Protein AF-A0A2H5WRS0-F1 (afdb_monomer_lite)

Sequence (67 aa):
MKRSLIRWLWRLILPALSEWLEQRALRLPQAQRERLARQLRVDSRTIEAIENALREFLLRELHEWQP

pLDDT: mean 79.96, std 9.14, range [55.69, 94.06]

Structure (mmCIF, N/CA/C/O backbone):
data_AF-A0A2H5WRS0-F1
#
_entry.id   AF-A0A2H5WRS0-F1
#
loop_
_atom_site.group_PDB
_atom_site.id
_atom_site.type_symbol
_atom_site.label_atom_id
_atom_site.label_alt_id
_atom_site.label_comp_id
_atom_site.label_asym_id
_atom_site.label_entity_id
_atom_site.label_seq_id
_atom_site.pdbx_PDB_ins_code
_atom_site.Cartn_x
_atom_site.Cartn_y
_atom_site.Cartn_z
_atom_site.occupancy
_atom_site.B_iso_or_equiv
_atom_site.auth_seq_id
_atom_site.auth_comp_id
_atom_site.auth_asym_id
_atom_site.auth_atom_id
_atom_site.pdbx_PDB_model_num
ATOM 1 N N . MET A 1 1 ? 27.394 7.129 -21.090 1.00 55.69 1 MET A N 1
ATOM 2 C CA . MET A 1 1 ? 27.289 5.741 -20.574 1.00 55.69 1 MET A CA 1
ATOM 3 C C . MET A 1 1 ? 26.502 5.620 -19.267 1.00 55.69 1 MET A C 1
ATOM 5 O O . MET A 1 1 ? 25.570 4.832 -19.245 1.00 55.69 1 MET A O 1
ATOM 9 N N . LYS A 1 2 ? 26.787 6.398 -18.207 1.00 59.59 2 LYS A N 1
ATOM 10 C CA . LYS A 1 2 ? 26.087 6.273 -16.903 1.00 59.59 2 LYS A CA 1
ATOM 11 C C . LYS A 1 2 ? 24.552 6.448 -16.968 1.00 59.59 2 LYS A C 1
ATOM 13 O O . LYS A 1 2 ? 23.837 5.648 -16.382 1.00 59.59 2 LYS A O 1
ATOM 18 N N . ARG A 1 3 ? 24.041 7.418 -17.743 1.00 63.09 3 ARG A N 1
ATOM 19 C CA . ARG A 1 3 ? 22.586 7.642 -17.933 1.00 63.09 3 ARG A CA 1
ATOM 20 C C . ARG A 1 3 ? 21.865 6.472 -18.612 1.00 63.09 3 ARG A C 1
ATOM 22 O O . ARG A 1 3 ? 20.764 6.120 -18.217 1.00 63.09 3 ARG A O 1
ATOM 29 N N . SER A 1 4 ? 22.500 5.834 -19.593 1.00 70.38 4 SER A N 1
ATOM 30 C CA . SER A 1 4 ? 21.931 4.675 -20.294 1.00 70.38 4 SER A CA 1
ATOM 31 C C . SER A 1 4 ? 21.805 3.458 -19.374 1.00 70.38 4 SER A C 1
ATOM 33 O O . SER A 1 4 ? 20.822 2.733 -19.455 1.00 70.38 4 SER A O 1
ATOM 35 N N . LEU A 1 5 ? 22.773 3.277 -18.469 1.00 73.94 5 LEU A N 1
ATOM 36 C CA . LEU A 1 5 ? 22.763 2.234 -17.441 1.00 73.94 5 LEU A CA 1
ATOM 37 C C . LEU A 1 5 ? 21.658 2.466 -16.408 1.00 73.94 5 LEU A C 1
ATOM 39 O O . LEU A 1 5 ? 20.908 1.544 -16.121 1.00 73.94 5 LEU A O 1
ATOM 43 N N . ILE A 1 6 ? 21.510 3.699 -15.910 1.00 75.50 6 ILE A N 1
ATOM 44 C CA . ILE A 1 6 ? 20.438 4.063 -14.969 1.00 75.50 6 ILE A CA 1
ATOM 45 C C . ILE A 1 6 ? 19.066 3.860 -15.616 1.00 75.50 6 ILE A C 1
ATOM 47 O O . ILE A 1 6 ? 18.194 3.259 -15.005 1.00 75.50 6 ILE A O 1
ATOM 51 N N . ARG A 1 7 ? 18.885 4.277 -16.872 1.00 75.62 7 ARG A N 1
ATOM 52 C CA . ARG A 1 7 ? 17.623 4.095 -17.600 1.00 75.62 7 ARG A CA 1
ATOM 53 C C . ARG A 1 7 ? 17.302 2.626 -17.876 1.00 75.62 7 ARG A C 1
ATOM 55 O O . ARG A 1 7 ? 16.140 2.235 -17.849 1.00 75.62 7 ARG A O 1
ATOM 62 N N . TRP A 1 8 ? 18.321 1.808 -18.132 1.00 77.88 8 TRP A N 1
ATOM 63 C CA . TRP A 1 8 ? 18.157 0.364 -18.299 1.00 77.88 8 TRP A CA 1
ATOM 64 C C . TRP A 1 8 ? 17.797 -0.323 -16.977 1.00 77.88 8 TRP A C 1
ATOM 66 O O . TRP A 1 8 ? 16.835 -1.086 -16.933 1.00 77.88 8 TRP A O 1
ATOM 76 N N . LEU A 1 9 ? 18.496 0.018 -15.889 1.00 78.25 9 LEU A N 1
ATOM 77 C CA . LEU A 1 9 ? 18.184 -0.466 -14.543 1.00 78.25 9 LEU A CA 1
ATOM 78 C C . LEU A 1 9 ? 16.770 -0.039 -14.120 1.00 78.25 9 LEU A C 1
ATOM 80 O O . LEU A 1 9 ? 16.015 -0.839 -13.581 1.00 78.25 9 LEU A O 1
ATOM 84 N N . TRP A 1 10 ? 16.387 1.202 -14.433 1.00 81.38 10 TRP A N 1
ATOM 85 C CA . TRP A 1 10 ? 15.057 1.734 -14.155 1.00 81.38 10 TRP A CA 1
ATOM 86 C C . TRP A 1 10 ? 13.970 0.949 -14.883 1.00 81.38 10 TRP A C 1
ATOM 88 O O . TRP A 1 10 ? 13.006 0.544 -14.252 1.00 81.38 10 TRP A O 1
ATOM 98 N N . ARG A 1 11 ? 14.149 0.622 -16.170 1.00 78.62 11 ARG A N 1
ATOM 99 C CA . ARG A 1 11 ? 13.186 -0.212 -16.917 1.00 78.62 11 ARG A CA 1
ATOM 100 C C . ARG A 1 11 ? 13.011 -1.617 -16.336 1.00 78.62 11 ARG A C 1
ATOM 102 O O . ARG A 1 11 ? 11.944 -2.192 -16.514 1.00 78.62 11 ARG A O 1
ATOM 109 N N . LEU A 1 12 ? 14.027 -2.162 -15.666 1.00 81.75 12 LEU A N 1
ATOM 110 C CA . LEU A 1 12 ? 13.942 -3.468 -15.006 1.00 81.75 12 LEU A CA 1
ATOM 111 C C . LEU A 1 12 ? 13.270 -3.393 -13.633 1.00 81.75 12 LEU A C 1
ATOM 113 O O . LEU A 1 12 ? 12.506 -4.284 -13.280 1.00 81.75 12 LEU A O 1
ATOM 117 N N . ILE A 1 13 ? 13.552 -2.343 -12.860 1.00 81.31 13 ILE A N 1
ATOM 118 C CA . ILE A 1 13 ? 13.058 -2.207 -11.483 1.00 81.31 13 ILE A CA 1
ATOM 119 C C . ILE A 1 13 ? 11.642 -1.615 -11.456 1.00 81.31 13 ILE A C 1
ATOM 121 O O . ILE A 1 13 ? 10.848 -2.010 -10.609 1.00 81.31 13 ILE A O 1
ATOM 125 N N . LEU A 1 14 ? 11.300 -0.722 -12.392 1.00 81.38 14 LEU A N 1
ATOM 126 C CA . LEU A 1 14 ? 9.994 -0.063 -12.493 1.00 81.38 14 LEU A CA 1
ATOM 127 C C . LEU A 1 14 ? 8.803 -1.034 -12.379 1.00 81.38 14 LEU A C 1
ATOM 129 O O . LEU A 1 14 ? 7.979 -0.803 -11.502 1.00 81.38 14 LEU A O 1
ATOM 133 N N . PRO A 1 15 ? 8.700 -2.128 -13.164 1.00 81.62 15 PRO A N 1
ATOM 134 C CA . PRO A 1 15 ? 7.561 -3.041 -13.055 1.00 81.62 15 PRO A CA 1
ATOM 135 C C . PRO A 1 15 ? 7.466 -3.710 -11.677 1.00 81.62 15 PRO A C 1
ATOM 137 O O . PRO A 1 15 ? 6.376 -3.792 -11.122 1.00 81.62 15 PRO A O 1
ATOM 140 N N . ALA A 1 16 ? 8.595 -4.109 -11.082 1.00 82.19 16 ALA A N 1
ATOM 141 C CA . ALA A 1 16 ? 8.614 -4.702 -9.744 1.00 82.19 16 ALA A CA 1
ATOM 142 C C . ALA A 1 16 ? 8.259 -3.681 -8.646 1.00 82.19 16 ALA A C 1
ATOM 144 O O . ALA A 1 16 ? 7.596 -4.025 -7.671 1.00 82.19 16 ALA A O 1
ATOM 145 N N . LEU A 1 17 ? 8.674 -2.418 -8.802 1.00 78.94 17 LEU A N 1
ATOM 146 C CA . LEU A 1 17 ? 8.311 -1.315 -7.908 1.00 78.94 17 LEU A CA 1
ATOM 147 C C . LEU A 1 17 ? 6.825 -0.969 -8.014 1.00 78.94 17 LEU A C 1
ATOM 149 O O . LEU A 1 17 ? 6.184 -0.788 -6.982 1.00 78.94 17 LEU A O 1
ATOM 153 N N . SER A 1 18 ? 6.280 -0.899 -9.230 1.00 77.50 18 SER A N 1
ATOM 154 C CA . SER A 1 18 ? 4.854 -0.674 -9.476 1.00 77.50 18 SER A CA 1
ATOM 155 C C . SER A 1 18 ? 4.011 -1.804 -8.895 1.00 77.50 18 SER A C 1
ATOM 157 O O . SER A 1 18 ? 3.086 -1.535 -8.138 1.00 77.50 18 SER A O 1
ATOM 159 N N . GLU A 1 19 ? 4.380 -3.060 -9.149 1.00 80.94 19 GLU A N 1
ATOM 160 C CA . GLU A 1 19 ? 3.678 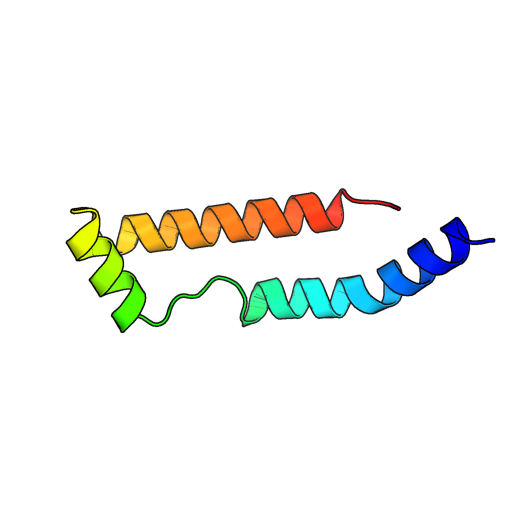-4.222 -8.601 1.00 80.94 19 GLU A CA 1
ATOM 161 C C . GLU A 1 19 ? 3.767 -4.261 -7.069 1.00 80.94 19 GLU A C 1
ATOM 163 O O . GLU A 1 19 ? 2.771 -4.495 -6.384 1.00 80.94 19 GLU A O 1
ATOM 168 N N . TRP A 1 20 ? 4.933 -3.948 -6.497 1.00 80.69 20 TRP A N 1
ATOM 169 C CA . TRP A 1 20 ? 5.088 -3.824 -5.049 1.00 80.69 20 TRP A CA 1
ATOM 170 C C . TRP A 1 20 ? 4.241 -2.680 -4.474 1.00 80.69 20 TRP A C 1
ATOM 172 O O . TRP A 1 20 ? 3.626 -2.854 -3.419 1.00 80.69 20 TRP A O 1
ATOM 182 N N . LEU A 1 21 ? 4.158 -1.536 -5.163 1.00 77.12 21 LEU A N 1
ATOM 183 C CA . LEU A 1 21 ? 3.314 -0.397 -4.788 1.00 77.12 21 LEU A CA 1
ATOM 184 C C . LEU A 1 21 ? 1.821 -0.713 -4.880 1.00 77.12 21 LEU A C 1
ATOM 186 O O . LEU A 1 21 ? 1.058 -0.278 -4.020 1.00 77.12 21 LEU A O 1
ATOM 190 N N . GLU A 1 22 ? 1.398 -1.494 -5.866 1.00 73.12 22 GLU A N 1
ATOM 191 C CA . GLU A 1 22 ? 0.013 -1.933 -6.028 1.00 73.12 22 GLU A CA 1
ATOM 192 C C . GLU A 1 22 ? -0.372 -2.999 -4.999 1.00 73.12 22 GLU A C 1
ATOM 194 O O . GLU A 1 22 ? -1.399 -2.875 -4.330 1.00 73.12 22 GLU A O 1
ATOM 199 N N . GLN A 1 23 ? 0.464 -4.022 -4.814 1.00 73.50 23 GLN A N 1
ATOM 200 C CA . GLN A 1 23 ? 0.131 -5.173 -3.976 1.00 73.50 23 GLN A CA 1
ATOM 201 C C . GLN A 1 23 ? 0.371 -4.927 -2.485 1.00 73.50 23 GLN A C 1
ATOM 203 O O . GLN A 1 23 ? -0.382 -5.432 -1.647 1.00 73.50 23 GLN A O 1
ATOM 208 N N . ARG A 1 24 ? 1.437 -4.201 -2.121 1.00 63.44 24 ARG A N 1
ATOM 209 C CA . ARG A 1 24 ? 1.985 -4.273 -0.756 1.00 63.44 24 ARG A CA 1
ATOM 210 C C . ARG A 1 24 ? 2.370 -2.938 -0.135 1.00 63.44 24 ARG A C 1
ATOM 212 O O . ARG A 1 24 ? 2.261 -2.807 1.084 1.00 63.44 24 ARG A O 1
ATOM 219 N N . ALA A 1 25 ? 2.792 -1.945 -0.908 1.00 58.44 25 ALA A N 1
ATOM 220 C CA . ALA A 1 25 ? 3.176 -0.672 -0.322 1.00 58.44 25 ALA A CA 1
ATOM 221 C C . ALA A 1 25 ? 1.949 0.070 0.212 1.00 58.44 25 ALA A C 1
ATOM 223 O O . ALA A 1 25 ? 0.854 -0.003 -0.346 1.00 58.44 25 ALA A O 1
ATOM 224 N N . LEU A 1 26 ? 2.149 0.787 1.315 1.00 60.00 26 LEU A N 1
ATOM 225 C CA . LEU A 1 26 ? 1.203 1.731 1.917 1.00 60.00 26 LEU A CA 1
ATOM 226 C C . LEU A 1 26 ? -0.072 1.154 2.536 1.00 60.00 26 LEU A C 1
ATOM 228 O O . LEU A 1 26 ? -0.848 1.934 3.065 1.00 60.00 26 LEU A O 1
ATOM 232 N N . ARG A 1 27 ? -0.304 -0.165 2.539 1.00 67.50 27 ARG A N 1
ATOM 233 C CA . ARG A 1 27 ? -1.369 -0.726 3.388 1.00 67.50 27 ARG A CA 1
ATOM 234 C C . ARG A 1 27 ? -0.833 -0.881 4.801 1.00 67.50 27 ARG A C 1
ATOM 236 O O . ARG A 1 27 ? -0.137 -1.857 5.088 1.00 67.50 27 ARG A O 1
ATOM 243 N N . LEU A 1 28 ? -1.152 0.058 5.690 1.00 75.06 28 LEU A N 1
ATOM 244 C CA . LEU A 1 28 ? -0.863 -0.164 7.102 1.00 75.06 28 LEU A CA 1
ATOM 245 C C . LEU A 1 28 ? -1.710 -1.347 7.597 1.00 75.06 28 LEU A C 1
ATOM 247 O O . LEU A 1 28 ? -2.902 -1.439 7.260 1.00 75.06 28 LEU A O 1
ATOM 251 N N . PRO A 1 29 ? -1.130 -2.249 8.415 1.00 82.56 29 PRO A N 1
ATOM 252 C CA . PRO A 1 29 ? -1.907 -3.241 9.141 1.00 82.56 29 PRO A CA 1
ATOM 253 C C . PRO A 1 29 ? -3.039 -2.545 9.894 1.00 82.56 29 PRO A C 1
ATOM 255 O O . PRO A 1 29 ? -2.817 -1.494 10.497 1.00 82.56 29 PRO A O 1
ATOM 258 N N . GLN A 1 30 ? -4.233 -3.137 9.903 1.00 81.94 30 GLN A N 1
ATOM 259 C CA . GLN A 1 30 ? -5.422 -2.522 10.505 1.00 81.94 30 GLN A CA 1
ATOM 260 C C . GLN A 1 30 ? -5.165 -2.027 11.939 1.00 81.94 30 GLN A C 1
ATOM 262 O O . GLN A 1 30 ? -5.507 -0.897 12.275 1.00 81.94 30 GLN A O 1
ATOM 267 N N . ALA A 1 31 ? -4.440 -2.809 12.745 1.00 84.44 31 ALA A N 1
ATOM 268 C CA . ALA A 1 31 ? -4.054 -2.430 14.104 1.00 84.44 31 ALA A CA 1
ATOM 269 C C . ALA A 1 31 ? -3.204 -1.142 14.177 1.00 84.44 31 ALA A C 1
ATOM 271 O O . ALA A 1 31 ? -3.350 -0.351 15.110 1.00 84.44 31 ALA A O 1
ATOM 272 N N . GLN A 1 32 ? -2.315 -0.908 13.205 1.00 86.00 32 GLN A N 1
ATOM 273 C CA . GLN A 1 32 ? -1.525 0.326 13.126 1.00 86.00 32 GLN A CA 1
ATOM 274 C C . GLN A 1 32 ? -2.380 1.499 12.645 1.00 86.00 32 GLN A C 1
ATOM 276 O O . GLN A 1 32 ? -2.265 2.593 13.197 1.00 86.00 32 GLN A O 1
ATOM 281 N N . ARG A 1 33 ? -3.283 1.260 11.686 1.00 85.38 33 ARG A N 1
ATOM 282 C CA . ARG A 1 33 ? -4.218 2.267 11.169 1.00 85.38 33 ARG A CA 1
ATOM 283 C C . ARG A 1 33 ? -5.153 2.777 12.267 1.00 85.38 33 ARG A C 1
ATOM 285 O O . ARG A 1 33 ? -5.268 3.979 12.477 1.00 85.38 33 ARG A O 1
ATOM 292 N N . GLU A 1 34 ? -5.732 1.871 13.050 1.00 88.06 34 GLU A N 1
ATOM 293 C CA . GLU A 1 34 ? -6.572 2.202 14.209 1.00 88.06 34 GLU A CA 1
ATOM 294 C C . GLU A 1 34 ? -5.793 2.892 15.335 1.00 88.06 34 GLU A C 1
ATOM 296 O O . GLU A 1 34 ? -6.327 3.744 16.050 1.00 88.06 34 GLU A O 1
ATOM 301 N N . ARG A 1 35 ? -4.517 2.536 15.527 1.00 90.19 35 ARG A N 1
ATOM 302 C CA . ARG A 1 35 ? -3.649 3.224 16.489 1.00 90.19 35 ARG A CA 1
ATOM 303 C C . ARG A 1 35 ? -3.382 4.667 16.057 1.00 90.19 35 ARG A C 1
ATOM 305 O O . ARG A 1 35 ? -3.527 5.563 16.885 1.00 90.19 35 ARG A O 1
ATOM 312 N N . LEU A 1 36 ? -3.050 4.894 14.788 1.00 88.88 36 LEU A N 1
ATOM 313 C CA . LEU A 1 36 ? -2.859 6.234 14.230 1.00 88.88 36 LEU A CA 1
ATOM 314 C C . LEU A 1 36 ? -4.154 7.052 14.259 1.00 88.88 36 LEU A C 1
ATOM 316 O O . LEU A 1 36 ? -4.115 8.210 14.662 1.00 88.88 36 LEU A O 1
ATOM 320 N N . ALA A 1 37 ? -5.296 6.447 13.922 1.00 90.94 37 ALA A N 1
ATOM 321 C CA . ALA A 1 37 ? -6.610 7.093 13.977 1.00 90.94 37 ALA A CA 1
ATOM 322 C C . ALA A 1 37 ? -6.887 7.640 15.380 1.00 90.94 37 ALA A C 1
ATOM 324 O O . ALA A 1 37 ? -7.235 8.808 15.552 1.00 90.94 37 ALA A O 1
ATOM 325 N N . ARG A 1 38 ? -6.620 6.821 16.405 1.00 91.75 38 ARG A N 1
ATOM 326 C CA . ARG A 1 38 ? -6.737 7.226 17.810 1.00 91.75 38 ARG A CA 1
ATOM 327 C C . ARG A 1 38 ? -5.745 8.318 18.203 1.00 91.75 38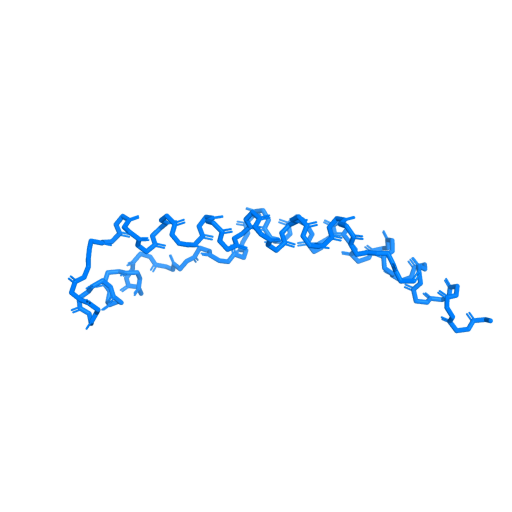 ARG A C 1
ATOM 329 O O . ARG A 1 38 ? -6.135 9.250 18.899 1.00 91.75 38 ARG A O 1
ATOM 336 N N . GLN A 1 39 ? -4.485 8.225 17.772 1.00 94.06 39 GLN A N 1
ATOM 337 C CA . GLN A 1 39 ? -3.462 9.232 18.084 1.00 94.06 39 GLN A CA 1
ATOM 338 C C . GLN A 1 39 ? -3.772 10.593 17.453 1.00 94.06 39 GLN A C 1
ATOM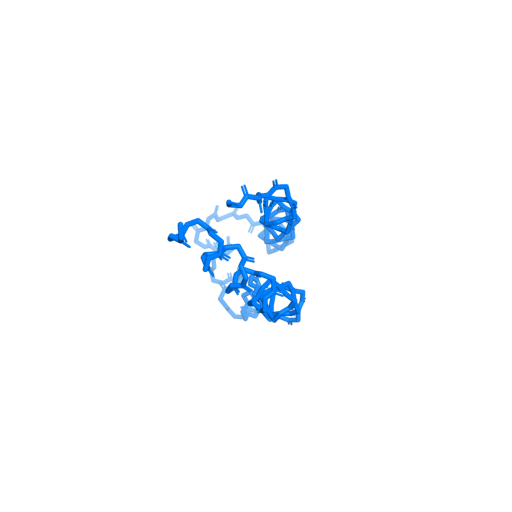 340 O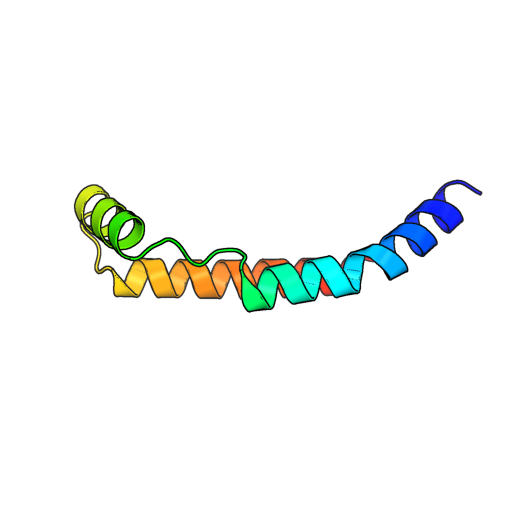 O . GLN A 1 3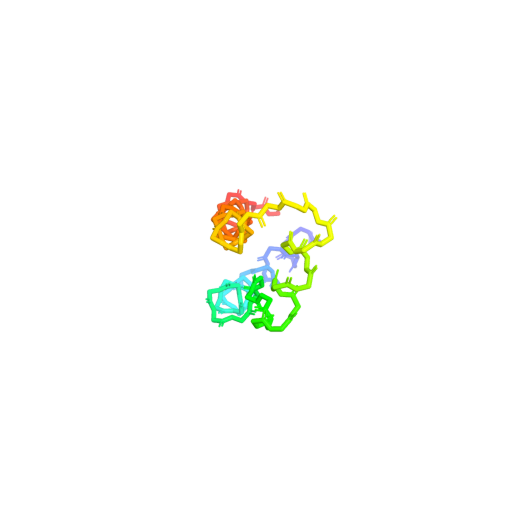9 ? -3.607 11.621 18.102 1.00 94.06 39 GLN A O 1
ATOM 345 N N . LEU A 1 40 ? -4.246 10.590 16.210 1.00 91.56 40 LEU A N 1
ATOM 346 C CA . LEU A 1 40 ? -4.552 11.792 15.438 1.00 91.56 40 LEU A CA 1
ATOM 347 C C . LEU A 1 40 ? -5.991 12.289 15.648 1.00 91.56 40 LEU A C 1
ATOM 349 O O . LEU A 1 40 ? -6.338 13.354 15.149 1.00 91.56 40 LEU A O 1
ATOM 353 N N . ARG A 1 41 ? -6.818 11.544 16.399 1.00 93.19 41 ARG A N 1
ATOM 354 C CA . ARG A 1 41 ? -8.253 11.809 16.613 1.00 93.19 41 ARG A CA 1
ATOM 355 C C . ARG A 1 41 ? -9.032 11.975 15.302 1.00 93.19 41 ARG A C 1
ATOM 357 O O . ARG A 1 41 ? -9.911 12.826 15.197 1.00 93.19 41 ARG A O 1
ATOM 364 N N . VAL A 1 42 ? -8.711 11.148 14.313 1.00 92.25 42 VAL A N 1
ATOM 365 C CA . VAL A 1 42 ? -9.405 11.091 13.018 1.00 92.25 42 VAL A CA 1
ATOM 366 C C . VAL A 1 42 ? -10.041 9.722 12.822 1.00 92.25 42 VAL A C 1
ATOM 368 O O . VAL A 1 42 ? -9.691 8.761 13.508 1.00 92.25 42 VAL A O 1
ATOM 371 N N . ASP A 1 43 ? -10.963 9.614 11.870 1.00 89.25 43 ASP A N 1
ATOM 372 C CA . ASP A 1 43 ? -11.487 8.315 11.461 1.00 89.25 43 ASP A CA 1
ATOM 373 C C . ASP A 1 43 ? -10.379 7.489 10.781 1.00 89.25 43 ASP A C 1
ATOM 375 O O . ASP A 1 43 ? -9.583 7.992 9.984 1.00 89.25 43 ASP A O 1
ATOM 379 N N . SER A 1 44 ? -10.358 6.191 11.069 1.00 85.94 44 SER A N 1
ATOM 380 C CA . SER A 1 44 ? -9.590 5.182 10.337 1.00 85.94 44 SER A CA 1
ATOM 381 C C . SER A 1 44 ? -9.776 5.265 8.815 1.00 85.94 44 SER A C 1
ATOM 383 O O . SER A 1 44 ? -8.810 5.070 8.075 1.00 85.94 44 SER A O 1
ATOM 385 N N . ARG A 1 45 ? -10.978 5.640 8.351 1.00 87.06 45 ARG A N 1
ATOM 386 C CA . ARG A 1 45 ? -11.280 5.873 6.930 1.00 87.06 45 ARG A CA 1
ATOM 387 C C . ARG A 1 45 ? -10.485 7.034 6.340 1.00 87.06 45 ARG A C 1
ATOM 389 O O . ARG A 1 45 ? -10.080 6.967 5.186 1.00 87.06 45 ARG A O 1
ATOM 396 N N . THR A 1 46 ? -10.224 8.079 7.124 1.00 88.12 46 THR A N 1
ATOM 397 C CA . THR A 1 46 ? -9.406 9.219 6.688 1.00 88.12 46 THR A CA 1
ATOM 398 C C . THR A 1 46 ? -7.964 8.788 6.452 1.00 88.12 46 THR A C 1
ATOM 400 O O . THR A 1 46 ? -7.350 9.202 5.474 1.00 88.12 46 THR A O 1
ATOM 403 N N . ILE A 1 47 ? -7.426 7.916 7.307 1.00 86.88 47 ILE A N 1
ATOM 404 C CA . ILE A 1 47 ? -6.070 7.383 7.128 1.00 86.88 47 ILE A CA 1
ATOM 405 C C . ILE A 1 47 ? -6.000 6.498 5.890 1.00 86.88 47 ILE A C 1
ATOM 407 O O . ILE A 1 47 ? -5.071 6.637 5.105 1.00 86.88 47 ILE A O 1
ATOM 411 N N . GLU A 1 48 ? -7.000 5.647 5.669 1.00 86.00 48 GLU A N 1
ATOM 412 C CA . GLU A 1 48 ? -7.083 4.834 4.453 1.00 86.00 48 GLU A CA 1
ATOM 413 C C . GLU A 1 48 ? -7.180 5.692 3.181 1.00 86.00 48 GLU A C 1
ATOM 415 O O . GLU A 1 48 ? -6.515 5.406 2.187 1.00 86.00 48 GLU A O 1
ATOM 420 N N . ALA A 1 49 ? -7.942 6.789 3.214 1.00 87.19 49 ALA A N 1
ATOM 421 C CA . ALA A 1 49 ? -8.009 7.734 2.103 1.00 87.19 49 ALA A CA 1
ATOM 422 C C . ALA A 1 49 ? -6.648 8.395 1.822 1.00 87.19 49 ALA A C 1
ATOM 424 O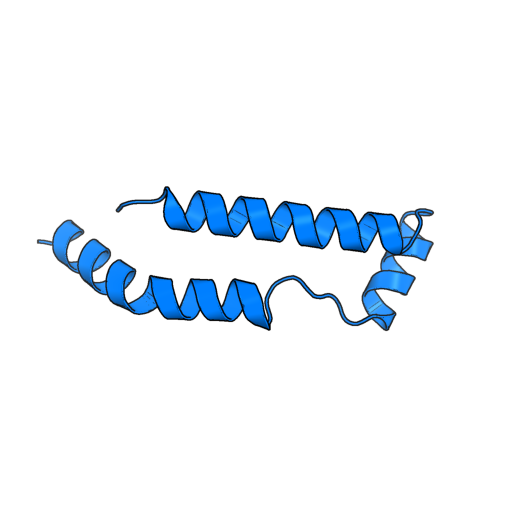 O . ALA A 1 49 ? -6.251 8.516 0.665 1.00 87.19 49 ALA A O 1
ATOM 425 N N . ILE A 1 50 ? -5.906 8.773 2.868 1.00 87.19 50 ILE A N 1
ATOM 426 C CA . ILE A 1 50 ? -4.551 9.330 2.742 1.00 87.19 50 ILE A CA 1
ATOM 427 C C . ILE A 1 50 ? -3.567 8.275 2.209 1.00 87.19 50 ILE A C 1
ATOM 429 O O . ILE A 1 50 ? -2.760 8.592 1.339 1.00 87.19 50 ILE A O 1
ATOM 433 N N . GLU A 1 51 ? -3.643 7.026 2.680 1.00 85.44 51 GLU A N 1
ATOM 434 C CA . GLU A 1 51 ? -2.835 5.906 2.169 1.00 85.44 51 GLU A CA 1
ATOM 435 C C . GLU A 1 51 ? -3.056 5.699 0.666 1.00 85.44 51 GLU A C 1
ATOM 437 O O . GLU A 1 51 ? -2.094 5.537 -0.089 1.00 85.44 51 GLU A O 1
ATOM 442 N N . ASN A 1 52 ? -4.315 5.733 0.224 1.00 84.81 52 ASN A N 1
ATOM 443 C CA . ASN A 1 52 ? -4.666 5.598 -1.187 1.00 84.81 52 ASN A CA 1
ATOM 444 C C . ASN A 1 52 ? -4.189 6.800 -2.011 1.00 84.81 52 ASN A C 1
ATOM 446 O O . ASN A 1 52 ? -3.562 6.604 -3.048 1.00 84.81 52 ASN A O 1
ATOM 450 N N . ALA A 1 53 ? -4.381 8.026 -1.520 1.00 86.88 53 ALA A N 1
ATOM 451 C CA . ALA A 1 53 ? -3.909 9.231 -2.201 1.00 86.88 53 ALA A CA 1
ATOM 452 C C . ALA A 1 53 ? -2.375 9.258 -2.346 1.00 86.88 53 ALA A C 1
ATOM 454 O O . ALA A 1 53 ? -1.854 9.595 -3.408 1.00 86.88 53 ALA A O 1
ATOM 455 N N . LEU A 1 54 ? -1.636 8.853 -1.306 1.00 84.50 54 LEU A N 1
ATOM 456 C CA . LEU A 1 54 ? -0.175 8.723 -1.361 1.00 84.50 54 LEU A CA 1
ATOM 457 C C . LEU A 1 54 ? 0.267 7.652 -2.360 1.00 84.50 54 LEU A C 1
ATOM 459 O O . LEU A 1 54 ? 1.262 7.843 -3.057 1.00 84.50 54 LEU A O 1
ATOM 463 N N . ARG A 1 55 ? -0.465 6.536 -2.443 1.00 83.44 55 ARG A N 1
ATOM 464 C CA . ARG A 1 55 ? -0.184 5.468 -3.409 1.00 83.44 55 ARG A CA 1
ATOM 465 C C . ARG A 1 55 ? -0.340 5.972 -4.833 1.00 83.44 55 ARG A C 1
ATOM 467 O O . ARG A 1 55 ? 0.568 5.784 -5.633 1.00 83.44 55 ARG A O 1
ATOM 474 N N . GLU A 1 56 ? -1.460 6.620 -5.132 1.00 84.50 56 GLU A N 1
ATOM 475 C CA . GLU A 1 56 ? -1.723 7.190 -6.454 1.00 84.50 56 GLU A CA 1
ATOM 476 C C . GLU A 1 56 ? -0.685 8.249 -6.824 1.00 84.50 56 GLU A C 1
ATOM 478 O O . GLU A 1 56 ? -0.150 8.220 -7.931 1.00 84.50 56 GLU A O 1
ATOM 483 N N . PHE A 1 57 ? -0.339 9.133 -5.884 1.00 84.75 57 PHE A N 1
ATOM 484 C CA . PHE A 1 57 ? 0.697 10.140 -6.090 1.00 84.75 57 PHE A CA 1
ATOM 485 C C . PHE A 1 57 ? 2.055 9.508 -6.410 1.00 84.75 57 PHE A C 1
ATOM 487 O O . PHE A 1 57 ? 2.686 9.880 -7.395 1.00 84.75 57 PHE A O 1
ATOM 494 N N . LEU A 1 58 ? 2.492 8.519 -5.622 1.00 81.81 58 LEU A N 1
ATOM 495 C CA . LEU A 1 58 ? 3.768 7.844 -5.856 1.00 81.81 58 LEU A CA 1
ATOM 496 C C . LEU A 1 58 ? 3.770 7.037 -7.150 1.00 81.81 58 LEU A C 1
ATOM 498 O O . LEU A 1 58 ? 4.773 7.060 -7.849 1.00 81.81 58 LEU A O 1
ATOM 502 N N . LEU A 1 59 ? 2.680 6.347 -7.493 1.00 83.00 59 LEU A N 1
ATOM 503 C CA . LEU A 1 59 ? 2.567 5.640 -8.772 1.00 83.00 59 LEU A CA 1
ATOM 504 C C . LEU A 1 59 ? 2.651 6.610 -9.950 1.00 83.00 59 LEU A C 1
ATOM 506 O O . LEU A 1 59 ? 3.331 6.320 -10.933 1.00 83.00 59 LEU A O 1
ATOM 510 N N . ARG A 1 60 ? 1.997 7.767 -9.834 1.00 83.81 60 ARG A N 1
ATOM 511 C CA . ARG A 1 60 ? 2.041 8.814 -10.850 1.00 83.81 60 ARG A CA 1
ATOM 512 C C . ARG A 1 60 ? 3.445 9.387 -11.008 1.00 83.81 60 ARG A C 1
ATOM 514 O O . ARG A 1 60 ? 3.956 9.399 -12.121 1.00 83.81 60 ARG A O 1
ATOM 521 N N . GLU A 1 61 ? 4.086 9.782 -9.912 1.00 83.31 61 GLU A N 1
ATOM 522 C CA . GLU A 1 61 ? 5.478 10.245 -9.918 1.00 83.31 61 GLU A CA 1
ATOM 523 C C . GLU A 1 61 ? 6.415 9.181 -10.495 1.00 83.31 61 GLU A C 1
ATOM 525 O O . GLU A 1 61 ? 7.228 9.476 -11.360 1.00 83.31 61 GLU A O 1
ATOM 530 N N . LEU A 1 62 ? 6.261 7.914 -10.100 1.00 78.38 62 LEU A N 1
ATOM 531 C CA . LEU A 1 62 ? 7.075 6.809 -10.609 1.00 78.38 62 LEU A CA 1
ATOM 532 C C . LEU A 1 62 ? 6.912 6.619 -12.128 1.00 78.38 62 LEU A C 1
ATOM 534 O O . LEU A 1 62 ? 7.873 6.257 -12.806 1.00 78.38 62 LEU A O 1
ATOM 538 N N . HIS A 1 63 ? 5.708 6.854 -12.656 1.00 75.81 63 HIS A N 1
ATOM 539 C CA . HIS A 1 63 ? 5.409 6.760 -14.084 1.00 75.81 63 HIS A CA 1
ATOM 540 C C . HIS A 1 63 ? 5.932 7.966 -14.876 1.00 75.81 63 HIS A C 1
ATOM 542 O O . HIS A 1 63 ? 6.437 7.807 -15.988 1.00 75.81 63 HIS A O 1
ATOM 548 N N . GLU A 1 64 ? 5.822 9.170 -14.312 1.00 79.12 64 GLU A N 1
ATOM 549 C CA . GLU A 1 64 ? 6.303 10.414 -14.923 1.00 79.12 64 GLU A CA 1
ATOM 550 C C . GLU A 1 64 ? 7.837 10.549 -14.827 1.00 79.12 64 GLU A C 1
ATOM 552 O O . GLU A 1 64 ? 8.465 11.208 -15.661 1.00 79.12 64 GLU A O 1
ATOM 557 N N . TRP A 1 65 ? 8.475 9.874 -13.866 1.00 71.81 65 TRP A N 1
ATOM 558 C CA . TRP A 1 65 ? 9.919 9.933 -13.664 1.00 71.81 65 TRP A CA 1
ATOM 559 C C . TRP A 1 65 ? 10.694 9.130 -14.722 1.00 71.81 65 TRP A C 1
ATOM 561 O O . TRP A 1 65 ? 10.759 7.895 -14.707 1.00 71.81 65 TRP A O 1
ATOM 571 N N . GLN A 1 66 ? 11.344 9.853 -15.639 1.00 60.75 66 GLN A N 1
ATOM 572 C CA . GLN A 1 66 ? 12.274 9.308 -16.633 1.00 60.75 66 GLN A CA 1
ATOM 573 C C . GLN A 1 66 ? 13.722 9.768 -16.354 1.00 60.75 66 GLN A C 1
ATOM 575 O O . GLN A 1 66 ? 14.012 10.957 -16.502 1.00 60.75 66 GLN A O 1
ATOM 580 N N . PRO A 1 67 ? 14.649 8.857 -15.987 1.00 61.84 67 PRO A N 1
ATOM 581 C CA . PRO A 1 67 ? 16.058 9.190 -15.732 1.00 61.84 67 PRO A CA 1
ATOM 582 C C . PRO A 1 67 ? 16.975 9.308 -16.977 1.00 61.84 67 PRO A C 1
ATOM 584 O O . PRO A 1 67 ? 16.698 8.739 -18.068 1.00 61.84 67 PRO A O 1
#

Secondary structure (DSSP, 8-state):
-HHHHHHHHHHHHHHHHHHHHHHTTT---HHHHHHHHHHHTS-HHHHHHHHHHHHHHHHHHHHH---

Foldseek 3Di:
DVLVVVQVVLVVCLVVVLVCLVPPPLPDDLVVLVVVCVVVVHDSVVSVVVSVVVSVVVNVCSVVDGD

Radius of gyration: 15.95 Å; chains: 1; bounding box: 39×17×39 Å